Protein AF-A0A453G8H5-F1 (afdb_monomer_lite)

pLDDT: mean 75.38, std 13.62, range [36.44, 90.94]

Sequence (105 aa):
MFSDGLLRKLAKMEQGVYDLLDTVASKCRSMTTPEKIELGRRIRKLPETALDHMVEVVKMRRPEILVSDKVSFSLGRLDDTTLWRLYYYVETALKAKQDRTVTPP

InterPro domains:
  IPR027353 NET domain [PF17035] (31-91)
  IPR027353 NET domain [PS51525] (21-101)
  IPR038336 NET domain superfamily [G3DSA:1.20.1270.220] (25-100)

Secondary structure (DSSP, 8-state):
-HHHHHHHHHHHHHHHHHHHHHHHHTTSPPPPHHHHHHHHHHHTTS-HHHHHHHHHHHHHH-GGGGG-SS----GGGS-HHHHHHHHHHHHHHHHHHHHHT----

Foldseek 3Di:
DVVVVVVVVVVVVVVVVVVVLLVVQVPDDAQDPVRLVVLVVLLVVFDPVLVVVLVVVVCVVCVVQPPDPDSPDDSVPDDRSNVVVSVVSSVVRVVVVVVVVDDDD

Structure (mmCIF, N/CA/C/O backbone):
data_AF-A0A453G8H5-F1
#
_entry.id   AF-A0A453G8H5-F1
#
loop_
_atom_site.group_PDB
_atom_site.id
_atom_site.type_symbol
_atom_site.label_atom_id
_atom_site.label_alt_id
_atom_site.label_comp_id
_atom_site.label_asym_id
_atom_site.label_entity_id
_atom_site.label_seq_id
_atom_site.pdbx_PDB_ins_code
_atom_site.Cartn_x
_atom_site.Cartn_y
_atom_site.Cartn_z
_atom_site.occupancy
_atom_site.B_iso_or_equiv
_atom_site.auth_seq_id
_atom_site.auth_comp_id
_atom_site.auth_asym_id
_atom_site.auth_atom_id
_atom_site.pdbx_PDB_model_num
ATOM 1 N N . MET A 1 1 ? 8.261 -9.167 -33.359 1.00 56.72 1 MET A N 1
ATOM 2 C CA . MET A 1 1 ? 9.451 -8.396 -32.926 1.00 56.72 1 MET A CA 1
ATOM 3 C C . MET A 1 1 ? 9.159 -6.934 -32.559 1.00 56.72 1 MET A C 1
ATOM 5 O O . MET A 1 1 ? 9.773 -6.455 -31.619 1.00 56.72 1 MET A O 1
ATOM 9 N N . PHE A 1 2 ? 8.223 -6.215 -33.205 1.00 57.28 2 PHE A N 1
ATOM 10 C CA . PHE A 1 2 ? 7.814 -4.864 -32.747 1.00 57.28 2 PHE A CA 1
ATOM 11 C C . PHE A 1 2 ? 7.059 -4.869 -31.400 1.00 57.28 2 PHE A C 1
ATOM 13 O O . PHE A 1 2 ? 7.228 -3.963 -30.586 1.00 57.28 2 PHE A O 1
ATOM 20 N N . SER A 1 3 ? 6.272 -5.920 -31.146 1.00 75.56 3 SER A N 1
ATOM 21 C CA . SER A 1 3 ? 5.462 -6.066 -29.928 1.00 75.56 3 SER A CA 1
ATOM 22 C C . SER A 1 3 ? 6.305 -6.159 -28.648 1.00 75.56 3 SER A C 1
ATOM 24 O O . SER A 1 3 ? 5.994 -5.506 -27.657 1.00 75.56 3 SER A O 1
ATOM 26 N N . ASP A 1 4 ? 7.427 -6.884 -28.672 1.00 80.00 4 ASP A N 1
ATOM 27 C CA . ASP A 1 4 ? 8.239 -7.138 -27.468 1.00 80.00 4 ASP A CA 1
ATOM 28 C C . ASP A 1 4 ? 8.946 -5.875 -26.959 1.00 80.00 4 ASP A C 1
ATOM 30 O O . ASP A 1 4 ? 9.155 -5.689 -25.758 1.00 80.00 4 ASP A O 1
ATOM 34 N N . GLY A 1 5 ? 9.300 -4.969 -27.876 1.00 85.50 5 GLY A N 1
ATOM 35 C CA . GLY A 1 5 ? 9.855 -3.662 -27.532 1.00 85.50 5 GLY A CA 1
ATOM 36 C C . GLY A 1 5 ? 8.838 -2.754 -26.842 1.00 85.50 5 GLY A C 1
ATOM 37 O O . GLY A 1 5 ? 9.185 -2.085 -25.866 1.00 85.50 5 GLY A O 1
ATOM 38 N N . LEU A 1 6 ? 7.589 -2.766 -27.316 1.00 87.81 6 LEU A N 1
ATOM 39 C CA . LEU A 1 6 ? 6.486 -1.998 -26.735 1.00 87.81 6 LEU A CA 1
ATOM 40 C C . LEU A 1 6 ? 6.076 -2.549 -25.366 1.00 87.81 6 LEU A C 1
ATOM 42 O O . LEU A 1 6 ? 5.982 -1.773 -24.418 1.00 87.81 6 LEU A O 1
ATOM 46 N N . LEU A 1 7 ? 5.932 -3.871 -25.234 1.00 88.50 7 LEU A N 1
ATOM 47 C CA . LEU A 1 7 ? 5.615 -4.531 -23.961 1.00 88.50 7 LEU A CA 1
ATOM 48 C C . LEU A 1 7 ? 6.656 -4.210 -22.884 1.00 88.50 7 LEU A C 1
ATOM 50 O O . LEU A 1 7 ? 6.309 -3.819 -21.773 1.00 88.50 7 LEU A O 1
ATOM 54 N N . ARG A 1 8 ? 7.947 -4.265 -23.229 1.00 86.81 8 ARG A N 1
ATOM 55 C CA . ARG A 1 8 ? 9.025 -3.883 -22.306 1.00 86.81 8 ARG A CA 1
ATOM 56 C C . ARG A 1 8 ? 8.970 -2.405 -21.914 1.00 86.81 8 ARG A C 1
ATOM 58 O O . ARG A 1 8 ? 9.331 -2.059 -20.792 1.00 86.81 8 ARG A O 1
ATOM 65 N N . LYS A 1 9 ? 8.568 -1.519 -22.829 1.00 90.50 9 LYS A N 1
ATOM 66 C CA . LYS A 1 9 ? 8.433 -0.087 -22.531 1.00 90.50 9 LYS A CA 1
ATOM 67 C C . LYS A 1 9 ? 7.261 0.167 -21.581 1.00 90.50 9 LYS A C 1
ATOM 69 O O . LYS A 1 9 ? 7.435 0.925 -20.634 1.00 90.50 9 LYS A O 1
ATOM 74 N N . LEU A 1 10 ? 6.133 -0.512 -21.788 1.00 89.38 10 LEU A N 1
ATOM 75 C CA . LEU A 1 10 ? 4.979 -0.466 -20.887 1.00 89.38 10 LEU A CA 1
ATOM 76 C C . LEU A 1 10 ? 5.337 -0.981 -19.491 1.00 89.38 10 LEU A C 1
ATOM 78 O O . LEU A 1 10 ? 5.116 -0.262 -18.524 1.00 89.38 10 LEU A O 1
ATOM 82 N N . ALA A 1 11 ? 6.003 -2.134 -19.390 1.00 83.19 11 ALA A N 1
ATOM 83 C CA . ALA A 1 11 ? 6.452 -2.674 -18.105 1.00 83.19 11 ALA A CA 1
ATOM 84 C C . ALA A 1 11 ? 7.394 -1.711 -17.355 1.00 83.19 11 ALA A C 1
ATOM 86 O O . ALA A 1 11 ? 7.291 -1.539 -16.145 1.00 83.19 11 ALA A O 1
ATOM 87 N N . LYS A 1 12 ? 8.295 -1.018 -18.070 1.00 88.56 12 LYS A N 1
ATOM 88 C CA . LYS A 1 12 ? 9.149 0.022 -17.466 1.00 88.56 12 LYS A CA 1
ATOM 89 C C . LYS A 1 12 ? 8.353 1.231 -16.973 1.00 88.56 12 LYS A C 1
ATOM 91 O O . LYS A 1 12 ? 8.691 1.789 -15.935 1.00 88.56 12 LYS A O 1
ATOM 96 N N . MET A 1 13 ? 7.336 1.660 -17.722 1.00 90.88 13 MET A N 1
ATOM 97 C CA . MET A 1 13 ? 6.466 2.765 -17.307 1.00 90.88 13 MET A CA 1
ATOM 98 C C . MET A 1 13 ? 5.654 2.388 -16.067 1.00 90.88 13 MET A C 1
ATOM 100 O O . MET A 1 13 ? 5.579 3.177 -15.131 1.00 90.88 13 MET A O 1
ATOM 104 N N . GLU A 1 14 ? 5.106 1.176 -16.043 1.00 84.94 14 GLU A N 1
ATOM 105 C CA . GLU A 1 14 ? 4.391 0.615 -14.898 1.00 84.94 14 GLU A CA 1
ATOM 106 C C . GLU A 1 14 ? 5.287 0.563 -13.653 1.00 84.94 14 GLU A C 1
ATOM 108 O O . GLU A 1 14 ? 4.914 1.088 -12.602 1.00 84.94 14 GLU A O 1
ATOM 113 N N . GLN A 1 15 ? 6.516 0.051 -13.789 1.00 83.25 15 GLN A N 1
ATOM 114 C CA . GLN A 1 15 ? 7.497 0.063 -12.703 1.00 83.25 15 GLN A CA 1
ATOM 115 C C . GLN A 1 15 ? 7.784 1.486 -12.205 1.00 83.25 15 GLN A C 1
ATOM 117 O O . GLN A 1 15 ? 7.783 1.716 -11.002 1.00 83.25 15 GLN A O 1
ATOM 122 N N . GLY A 1 16 ? 7.952 2.462 -13.103 1.00 88.31 16 GLY A N 1
ATOM 123 C CA . GLY A 1 16 ? 8.194 3.855 -12.714 1.00 88.31 16 GLY A CA 1
ATOM 124 C C . GLY A 1 16 ? 7.043 4.480 -11.915 1.00 88.31 16 GLY A C 1
ATOM 125 O O . GLY A 1 16 ? 7.285 5.241 -10.977 1.00 88.31 16 GLY A O 1
ATOM 126 N N . VAL A 1 17 ? 5.790 4.132 -12.231 1.00 87.88 17 VAL A N 1
ATOM 127 C CA . VAL A 1 17 ? 4.624 4.546 -11.430 1.00 87.88 17 VAL A CA 1
ATOM 128 C C . VAL A 1 17 ? 4.686 3.918 -10.040 1.00 87.88 17 VAL A C 1
ATOM 130 O O . VAL A 1 17 ? 4.447 4.602 -9.041 1.00 87.88 17 VAL A O 1
ATOM 133 N N . TYR A 1 18 ? 5.048 2.637 -9.954 1.00 81.88 18 TYR A N 1
ATOM 134 C CA . TYR A 1 18 ? 5.246 1.984 -8.669 1.00 81.88 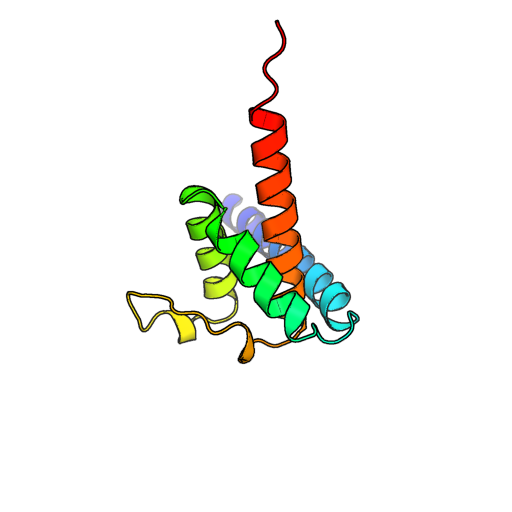18 TYR A CA 1
ATOM 135 C C . TYR A 1 18 ? 6.397 2.618 -7.873 1.00 81.88 18 TYR A C 1
ATOM 137 O O . TYR A 1 18 ? 6.214 2.917 -6.698 1.00 81.88 18 TYR A O 1
ATOM 145 N N . ASP A 1 19 ? 7.537 2.923 -8.471 1.00 85.50 19 ASP A N 1
ATOM 146 C CA . ASP A 1 19 ? 8.655 3.533 -7.743 1.00 85.50 19 ASP A CA 1
ATOM 147 C C . ASP A 1 19 ? 8.303 4.943 -7.228 1.00 85.50 19 ASP A C 1
ATOM 149 O O . ASP A 1 19 ? 8.658 5.323 -6.107 1.00 85.50 19 ASP A O 1
ATOM 153 N N . LEU A 1 20 ? 7.536 5.719 -8.005 1.00 88.56 20 LEU A N 1
ATOM 154 C CA . LEU A 1 20 ? 7.052 7.036 -7.585 1.00 88.56 20 LEU A CA 1
ATOM 155 C C . LEU A 1 20 ? 6.099 6.931 -6.391 1.00 88.56 20 LEU A C 1
ATOM 157 O O . LEU A 1 20 ? 6.256 7.647 -5.401 1.00 88.56 20 LEU A O 1
ATOM 161 N N . LEU A 1 21 ? 5.124 6.027 -6.472 1.00 84.25 21 LEU A N 1
ATOM 162 C CA . LEU A 1 21 ? 4.184 5.778 -5.383 1.00 84.25 21 LEU A CA 1
ATOM 163 C C . LEU A 1 21 ? 4.912 5.297 -4.115 1.00 84.25 21 LEU A C 1
ATOM 165 O O . LEU A 1 21 ? 4.521 5.681 -3.015 1.00 84.25 21 LEU A O 1
ATOM 169 N N . ASP A 1 22 ? 5.991 4.518 -4.251 1.00 83.19 22 ASP A N 1
ATOM 170 C CA . ASP A 1 22 ? 6.854 4.148 -3.118 1.00 83.19 22 ASP A CA 1
ATOM 171 C C . ASP A 1 22 ? 7.585 5.328 -2.522 1.00 83.19 22 ASP A C 1
ATOM 173 O O . ASP A 1 22 ? 7.569 5.507 -1.310 1.00 83.19 22 ASP A O 1
ATOM 177 N N . THR A 1 23 ? 8.170 6.161 -3.371 1.00 87.19 23 THR A N 1
ATOM 178 C CA . THR A 1 23 ? 8.897 7.357 -2.945 1.00 87.19 23 THR A CA 1
ATOM 179 C C . THR A 1 23 ? 7.993 8.336 -2.196 1.00 87.19 23 THR A C 1
ATOM 181 O O . THR A 1 23 ? 8.436 9.027 -1.278 1.00 87.19 23 THR A O 1
ATOM 184 N N . VAL A 1 24 ? 6.720 8.436 -2.584 1.00 87.62 24 VAL A N 1
ATOM 185 C CA . VAL A 1 24 ? 5.738 9.258 -1.867 1.00 87.62 24 VAL A CA 1
ATOM 186 C C . VAL A 1 24 ? 5.364 8.602 -0.539 1.00 87.62 24 VAL A C 1
ATOM 188 O O . VAL A 1 24 ? 5.411 9.262 0.498 1.00 87.62 24 VAL A O 1
ATOM 191 N N . ALA A 1 25 ? 5.045 7.308 -0.548 1.00 83.12 25 ALA A N 1
ATOM 192 C CA . ALA A 1 25 ? 4.632 6.579 0.648 1.00 83.12 25 ALA A CA 1
ATOM 193 C C . ALA A 1 25 ? 5.754 6.444 1.695 1.00 83.12 25 ALA A C 1
ATOM 195 O O . ALA A 1 25 ? 5.473 6.479 2.891 1.00 83.12 25 ALA A O 1
ATOM 196 N N . SER A 1 26 ? 7.022 6.382 1.281 1.00 83.81 26 SER A N 1
ATOM 197 C CA . SER A 1 26 ? 8.177 6.341 2.188 1.00 83.81 26 SER A CA 1
ATOM 198 C C . SER A 1 26 ? 8.397 7.651 2.944 1.00 83.81 26 SER A C 1
ATOM 200 O O . SER A 1 26 ? 9.119 7.677 3.938 1.00 83.81 26 SER A O 1
ATOM 202 N N . LYS A 1 27 ? 7.804 8.754 2.470 1.00 87.75 27 LYS A N 1
ATOM 203 C CA . LYS A 1 27 ? 7.812 10.055 3.154 1.00 87.75 27 LYS A CA 1
ATOM 204 C C . LYS A 1 27 ? 6.639 10.211 4.120 1.00 87.75 27 LYS A C 1
ATOM 206 O O . LYS A 1 27 ? 6.605 11.180 4.877 1.00 87.75 27 LYS A O 1
ATOM 211 N N . CYS A 1 28 ? 5.665 9.302 4.095 1.00 86.06 28 CYS A N 1
ATOM 212 C CA . CYS A 1 28 ? 4.561 9.321 5.042 1.00 86.06 28 CYS A CA 1
ATOM 213 C C . CYS A 1 28 ? 5.042 8.875 6.429 1.00 86.06 28 CYS A C 1
ATOM 215 O O . CYS A 1 28 ? 5.898 8.002 6.561 1.00 86.06 28 CYS A O 1
ATOM 217 N N . ARG A 1 29 ? 4.466 9.465 7.484 1.00 90.94 29 ARG A N 1
ATOM 218 C CA . ARG A 1 29 ? 4.749 9.054 8.867 1.00 90.94 29 ARG A CA 1
ATOM 219 C C . ARG A 1 29 ? 4.347 7.603 9.108 1.00 90.94 29 ARG A C 1
ATOM 221 O O . ARG A 1 29 ? 3.441 7.109 8.446 1.00 90.94 29 ARG A O 1
ATOM 228 N N . SER A 1 30 ? 4.890 6.964 10.134 1.00 87.50 30 SER A N 1
ATOM 229 C CA . SER A 1 30 ? 4.420 5.636 10.524 1.00 87.50 30 SER A CA 1
ATOM 230 C C . SER A 1 30 ? 2.927 5.616 10.850 1.00 87.50 30 SER A C 1
ATOM 232 O O . SER A 1 30 ? 2.374 6.551 11.449 1.00 87.50 30 SER A O 1
ATOM 234 N N . MET A 1 31 ? 2.265 4.538 10.433 1.00 86.25 31 MET A N 1
ATOM 235 C CA . MET A 1 31 ? 0.839 4.355 10.683 1.00 86.25 31 MET A CA 1
ATOM 236 C C . MET A 1 31 ? 0.641 3.920 12.142 1.00 86.25 31 MET A C 1
ATOM 238 O O . MET A 1 31 ? 1.283 2.980 12.616 1.00 86.25 31 MET A O 1
ATOM 242 N N . THR A 1 32 ? -0.236 4.598 12.876 1.00 88.56 32 THR A N 1
ATOM 243 C CA . THR A 1 32 ? -0.500 4.301 14.291 1.00 88.56 32 THR A CA 1
ATOM 244 C C . THR A 1 32 ? -1.317 3.018 14.446 1.00 88.56 32 THR A C 1
ATOM 246 O O . THR A 1 32 ? -2.009 2.580 13.525 1.00 88.56 32 THR A O 1
ATOM 249 N N . THR A 1 33 ? -1.286 2.401 15.629 1.00 86.56 33 THR A N 1
ATOM 250 C CA . THR A 1 33 ? -2.070 1.185 15.908 1.00 86.56 33 THR A CA 1
ATOM 251 C C . THR A 1 33 ? -3.573 1.352 15.623 1.00 86.56 33 THR A C 1
ATOM 253 O O . THR A 1 33 ? -4.129 0.479 14.951 1.00 86.56 33 THR A O 1
ATOM 256 N N . PRO A 1 34 ? -4.245 2.450 16.033 1.00 87.19 34 PRO A N 1
ATOM 257 C CA . PRO A 1 34 ? -5.650 2.678 15.686 1.00 87.19 34 PRO A CA 1
ATOM 258 C C . PRO A 1 34 ? -5.895 2.752 14.174 1.00 87.19 34 PRO A C 1
ATOM 260 O O . PRO A 1 34 ? -6.870 2.188 13.681 1.00 87.19 34 PRO A O 1
ATOM 263 N N . GLU A 1 35 ? -4.993 3.384 13.421 1.00 86.81 35 GLU A N 1
ATOM 264 C CA . GLU A 1 35 ? -5.098 3.481 11.960 1.00 86.81 35 GLU A CA 1
ATOM 265 C C . GLU A 1 35 ? -4.943 2.119 11.283 1.00 86.81 35 GLU A C 1
ATOM 267 O O . GLU A 1 35 ? -5.712 1.799 10.378 1.00 86.81 35 GLU A O 1
ATOM 272 N N . LYS A 1 36 ? -4.020 1.276 11.765 1.00 84.12 36 LYS A N 1
ATOM 273 C CA . LYS A 1 36 ? -3.878 -0.110 11.288 1.00 84.12 36 LYS A CA 1
ATOM 274 C C . LYS A 1 36 ? -5.148 -0.925 11.558 1.00 84.12 36 LYS A C 1
ATOM 276 O O . LYS A 1 36 ? -5.594 -1.677 10.693 1.00 84.12 36 LYS A O 1
ATOM 281 N N . ILE A 1 37 ? -5.760 -0.770 12.735 1.00 84.06 37 ILE A N 1
ATOM 282 C CA . ILE A 1 37 ? -7.019 -1.451 13.083 1.00 84.06 37 ILE A CA 1
ATOM 283 C C . ILE A 1 37 ? -8.151 -1.008 12.150 1.00 84.06 37 ILE A C 1
ATOM 285 O O . ILE A 1 37 ? -8.888 -1.849 11.624 1.00 84.06 37 ILE A O 1
ATOM 289 N N . GLU A 1 38 ? -8.283 0.297 11.919 1.00 87.62 38 GLU A N 1
ATOM 290 C CA . GLU A 1 38 ? -9.307 0.838 11.029 1.00 87.62 38 GLU A CA 1
ATOM 291 C C . GLU A 1 38 ? -9.076 0.408 9.573 1.00 87.62 38 GLU A C 1
ATOM 293 O O . GLU A 1 38 ? -10.024 0.006 8.898 1.00 87.62 38 GLU A O 1
ATOM 298 N N . LEU A 1 39 ? -7.826 0.384 9.102 1.00 86.12 39 LEU A N 1
ATOM 299 C CA . LEU A 1 39 ? -7.475 -0.163 7.792 1.00 86.12 39 LEU A CA 1
ATOM 300 C C . LEU A 1 39 ? -7.945 -1.619 7.658 1.00 86.12 39 LEU A C 1
ATOM 302 O O . LEU A 1 39 ? -8.636 -1.957 6.699 1.00 86.12 39 LEU A O 1
ATOM 306 N N . GLY A 1 40 ? -7.680 -2.464 8.658 1.00 84.25 40 GLY A N 1
ATOM 307 C CA . GLY A 1 40 ? -8.167 -3.847 8.677 1.00 84.25 40 GLY A CA 1
ATOM 308 C C . GLY A 1 40 ? -9.698 -3.965 8.701 1.00 84.25 40 GLY A C 1
ATOM 309 O O . GLY A 1 40 ? -10.271 -4.917 8.166 1.00 84.25 40 GLY A O 1
ATOM 310 N N . ARG A 1 41 ? -10.407 -3.002 9.300 1.00 85.06 41 ARG A N 1
ATOM 311 C CA . ARG A 1 41 ? -11.877 -2.932 9.238 1.00 85.06 41 ARG A CA 1
ATOM 312 C C . ARG A 1 41 ? -12.363 -2.547 7.838 1.00 85.06 41 ARG A C 1
ATOM 314 O O . ARG A 1 41 ? -13.331 -3.138 7.369 1.00 85.06 41 ARG A O 1
ATOM 321 N N . ARG A 1 42 ? -11.704 -1.596 7.173 1.00 84.81 42 ARG A N 1
ATOM 322 C CA . ARG A 1 42 ? -12.044 -1.163 5.807 1.00 84.81 42 ARG A CA 1
ATOM 323 C C . ARG A 1 42 ? -11.775 -2.246 4.771 1.00 84.81 42 ARG A C 1
ATOM 325 O O . ARG A 1 42 ? -12.636 -2.477 3.931 1.00 84.81 42 ARG A O 1
ATOM 332 N N . ILE A 1 43 ? -10.656 -2.961 4.890 1.00 83.25 43 ILE A N 1
ATOM 333 C CA . ILE A 1 43 ? -10.325 -4.109 4.032 1.00 83.25 43 ILE A CA 1
ATOM 334 C C . ILE A 1 43 ? -11.457 -5.143 4.062 1.00 83.25 43 ILE A C 1
ATOM 336 O O . ILE A 1 43 ? -11.931 -5.560 3.016 1.00 83.25 43 ILE A O 1
ATOM 340 N N . ARG A 1 44 ? -11.986 -5.481 5.244 1.00 81.31 44 ARG A N 1
ATOM 341 C CA . ARG A 1 44 ? -13.117 -6.422 5.384 1.00 81.31 44 ARG A CA 1
ATOM 342 C C . ARG A 1 44 ? -14.433 -5.952 4.748 1.00 81.31 44 ARG A C 1
ATOM 344 O O . ARG A 1 44 ? -15.346 -6.754 4.608 1.00 81.31 44 ARG A O 1
ATOM 351 N N . LYS A 1 45 ? -14.5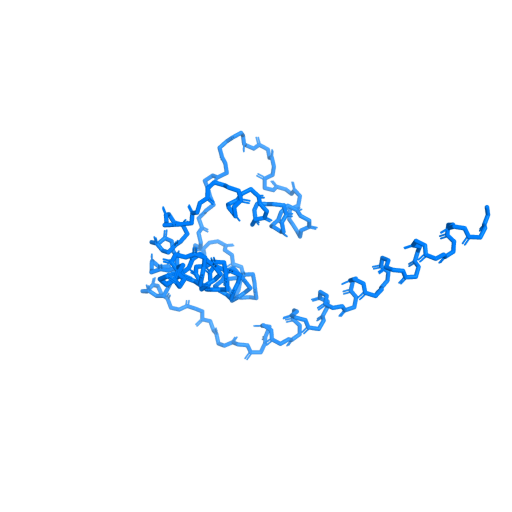59 -4.667 4.399 1.00 82.50 45 LYS A N 1
ATOM 352 C CA . LYS A 1 45 ? -15.731 -4.105 3.703 1.00 82.50 45 LYS A CA 1
ATOM 353 C C . LYS A 1 45 ? -15.563 -4.083 2.179 1.00 82.50 45 LYS A C 1
ATOM 355 O O . LYS A 1 45 ? -16.519 -3.724 1.479 1.00 82.50 45 LYS A O 1
ATOM 360 N N . LEU A 1 46 ? -14.369 -4.403 1.674 1.00 79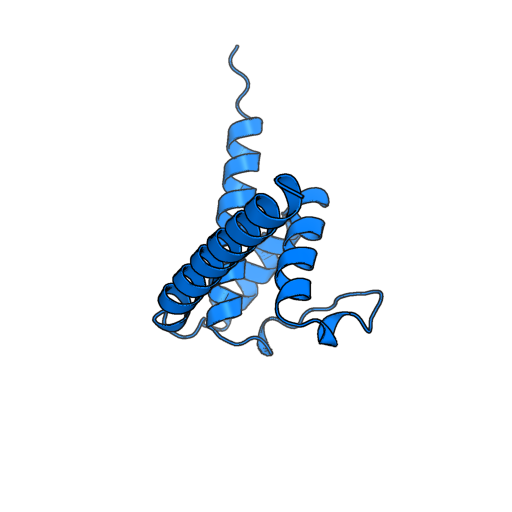.31 46 LEU A N 1
ATOM 361 C CA . LEU A 1 46 ? -14.116 -4.484 0.242 1.00 79.31 46 LEU A CA 1
ATOM 362 C C . LEU A 1 46 ? -14.848 -5.687 -0.371 1.00 79.31 46 LEU A C 1
ATOM 364 O O . LEU A 1 46 ? -14.966 -6.724 0.279 1.00 79.31 46 LEU A O 1
ATOM 368 N N . PRO A 1 47 ? -15.342 -5.559 -1.615 1.00 78.31 47 PRO A N 1
ATOM 369 C CA . PRO A 1 47 ? -15.826 -6.706 -2.376 1.00 78.31 47 PRO A CA 1
ATOM 370 C C . PRO A 1 47 ? -14.672 -7.671 -2.689 1.00 78.31 47 PRO A C 1
ATOM 372 O O . PRO A 1 47 ? -13.531 -7.229 -2.844 1.00 78.31 47 PRO A O 1
ATOM 375 N N . GLU A 1 48 ? -14.974 -8.965 -2.828 1.00 75.62 48 GLU A N 1
ATOM 376 C CA . GLU A 1 48 ? -13.981 -10.025 -3.089 1.00 75.62 48 GLU A CA 1
ATOM 377 C C . GLU A 1 48 ? -13.069 -9.697 -4.279 1.00 75.62 48 GLU A C 1
ATOM 379 O O . GLU A 1 48 ? -11.853 -9.750 -4.152 1.00 75.62 48 GLU A O 1
ATOM 384 N N . THR A 1 49 ? -13.623 -9.172 -5.374 1.00 73.56 49 THR A N 1
ATOM 385 C CA . THR A 1 49 ? -12.842 -8.778 -6.559 1.00 73.56 49 THR A CA 1
ATOM 386 C C . THR A 1 49 ? -11.775 -7.712 -6.274 1.00 73.56 49 THR A C 1
ATOM 388 O O . THR A 1 49 ? -10.724 -7.688 -6.907 1.00 73.56 49 THR A O 1
ATOM 391 N N . ALA A 1 50 ? -12.037 -6.791 -5.340 1.00 73.56 50 ALA A N 1
ATOM 392 C CA . ALA A 1 50 ? -11.070 -5.760 -4.958 1.00 73.56 50 ALA A CA 1
ATOM 393 C C . ALA A 1 50 ? -10.035 -6.295 -3.960 1.00 73.56 50 ALA A C 1
ATOM 395 O O . ALA A 1 50 ? -8.905 -5.800 -3.945 1.00 73.56 50 ALA A O 1
ATOM 396 N N . LEU A 1 51 ? -10.417 -7.287 -3.148 1.00 72.38 51 LEU A N 1
ATOM 397 C CA . LEU A 1 51 ? -9.512 -8.019 -2.265 1.00 72.38 51 LEU A CA 1
ATOM 398 C C . LEU A 1 51 ? -8.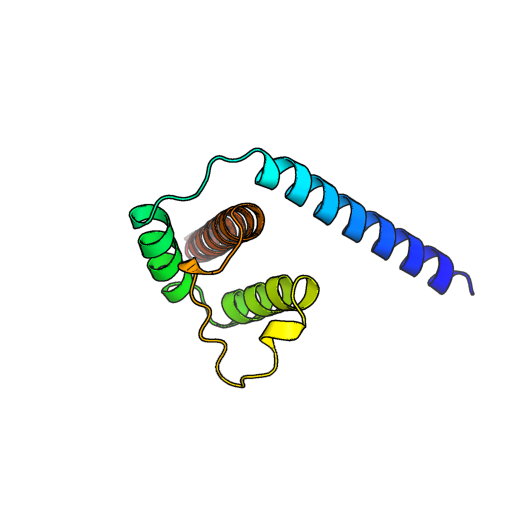515 -8.853 -3.071 1.00 72.38 51 LEU A C 1
ATOM 400 O O . LEU A 1 51 ? -7.326 -8.795 -2.768 1.00 72.38 51 LEU A O 1
ATOM 404 N N . ASP A 1 52 ? -8.961 -9.539 -4.122 1.00 71.00 52 ASP A N 1
ATOM 405 C CA . ASP A 1 52 ? -8.087 -10.338 -4.989 1.00 71.00 52 ASP A CA 1
ATOM 406 C C . ASP A 1 52 ? -7.002 -9.476 -5.640 1.00 71.00 52 ASP A C 1
ATOM 408 O O . ASP A 1 52 ? -5.811 -9.773 -5.536 1.00 71.00 52 ASP A O 1
ATOM 412 N N . HIS A 1 53 ? -7.388 -8.331 -6.204 1.00 70.19 53 HIS A N 1
ATOM 413 C CA . HIS A 1 53 ? -6.434 -7.400 -6.805 1.00 70.19 53 HIS A CA 1
ATOM 414 C C . HIS A 1 53 ? -5.500 -6.754 -5.758 1.00 70.19 53 HIS A C 1
ATOM 416 O O . HIS A 1 53 ? -4.313 -6.553 -6.006 1.00 70.19 53 HIS A O 1
ATOM 422 N N . MET A 1 54 ? -5.982 -6.492 -4.535 1.00 73.38 54 MET A N 1
ATOM 423 C CA . MET A 1 54 ? -5.118 -6.052 -3.428 1.00 73.38 54 MET A CA 1
ATOM 424 C C . MET A 1 54 ? -4.054 -7.104 -3.095 1.00 73.38 54 MET A C 1
ATOM 426 O O . MET A 1 54 ? -2.893 -6.774 -2.846 1.00 73.38 54 MET A O 1
ATOM 430 N N . VAL A 1 55 ? -4.456 -8.374 -3.084 1.00 69.94 55 VAL A N 1
ATOM 431 C CA . VAL A 1 55 ? -3.573 -9.509 -2.833 1.00 69.94 55 VAL A CA 1
ATOM 432 C C . VAL A 1 55 ? -2.526 -9.623 -3.944 1.00 69.94 55 VAL A C 1
ATOM 434 O O . VAL A 1 55 ? -1.359 -9.828 -3.626 1.00 69.94 55 VAL A O 1
ATOM 437 N N . GLU A 1 56 ? -2.877 -9.415 -5.213 1.00 69.50 56 GLU A N 1
ATOM 438 C CA . GLU A 1 56 ? -1.908 -9.364 -6.323 1.00 69.50 56 GLU A CA 1
ATOM 439 C C . GLU A 1 56 ? -0.878 -8.237 -6.169 1.00 69.50 56 GLU A C 1
ATOM 441 O O . GLU A 1 56 ? 0.324 -8.474 -6.316 1.00 69.50 56 GLU A O 1
ATOM 446 N N . VAL A 1 57 ? -1.314 -7.038 -5.772 1.00 67.62 57 VAL A N 1
ATOM 447 C CA . VAL A 1 57 ? -0.412 -5.898 -5.524 1.00 67.62 57 VAL A CA 1
ATOM 448 C C . VAL A 1 57 ? 0.580 -6.197 -4.395 1.00 67.62 57 VAL A C 1
ATOM 450 O O . VAL A 1 57 ? 1.756 -5.832 -4.479 1.00 67.62 57 VAL A O 1
ATOM 453 N N . VAL A 1 58 ? 0.134 -6.878 -3.336 1.00 68.56 58 VAL A N 1
ATOM 454 C CA . VAL A 1 58 ? 1.014 -7.309 -2.239 1.00 68.56 58 VAL A CA 1
ATOM 455 C C . VAL A 1 58 ? 1.949 -8.434 -2.697 1.00 68.56 58 VAL A C 1
ATOM 457 O O . VAL A 1 58 ? 3.141 -8.386 -2.390 1.00 68.56 58 VAL A O 1
ATOM 460 N N . LYS A 1 59 ? 1.450 -9.402 -3.477 1.00 68.62 59 LYS A N 1
ATOM 461 C CA . LYS A 1 59 ? 2.235 -10.521 -4.034 1.00 68.62 59 LYS A CA 1
ATOM 462 C C . LYS A 1 59 ? 3.391 -10.043 -4.906 1.00 68.62 59 LYS A C 1
ATOM 464 O O . LYS A 1 59 ? 4.498 -10.546 -4.752 1.00 68.62 59 LYS A O 1
ATOM 469 N N . MET A 1 60 ? 3.158 -9.061 -5.778 1.00 65.50 60 MET A N 1
ATOM 470 C CA . MET A 1 60 ? 4.194 -8.513 -6.664 1.00 65.50 60 MET A CA 1
ATOM 471 C C . MET A 1 60 ? 5.373 -7.914 -5.882 1.00 65.50 60 MET A C 1
ATOM 473 O O . MET A 1 60 ? 6.504 -7.914 -6.357 1.00 65.50 60 MET A O 1
ATOM 477 N N . ARG A 1 61 ? 5.117 -7.416 -4.669 1.00 64.56 61 ARG A N 1
ATOM 478 C CA . ARG A 1 61 ? 6.124 -6.767 -3.818 1.00 64.56 61 ARG A CA 1
ATOM 479 C C . ARG A 1 61 ? 6.788 -7.703 -2.828 1.00 64.56 61 ARG A C 1
ATOM 481 O O . ARG A 1 61 ? 7.921 -7.450 -2.435 1.00 64.56 61 ARG A O 1
ATOM 488 N N . ARG A 1 62 ? 6.062 -8.726 -2.387 1.00 64.69 62 ARG A N 1
ATOM 489 C CA . ARG A 1 62 ? 6.489 -9.674 -1.359 1.00 64.69 62 ARG A CA 1
ATOM 490 C C . ARG A 1 62 ? 6.033 -11.087 -1.724 1.00 64.69 62 ARG A C 1
ATOM 492 O O . ARG A 1 62 ? 5.065 -11.595 -1.143 1.00 64.69 62 ARG A O 1
ATOM 499 N N . PRO A 1 63 ? 6.698 -11.725 -2.702 1.00 59.53 63 PRO A N 1
ATOM 500 C CA . PRO A 1 63 ? 6.365 -13.079 -3.136 1.00 59.53 63 PRO A CA 1
ATOM 501 C C . PRO A 1 63 ? 6.467 -14.108 -1.998 1.00 59.53 63 PRO A C 1
ATOM 503 O O . PRO A 1 63 ? 5.799 -15.135 -2.040 1.00 59.53 63 PRO A O 1
ATOM 506 N N . GLU A 1 64 ? 7.218 -13.823 -0.933 1.00 57.97 64 GLU A N 1
ATOM 507 C CA . GLU A 1 64 ? 7.341 -14.658 0.266 1.00 57.97 64 GLU A CA 1
ATOM 508 C C . GLU A 1 64 ? 6.036 -14.838 1.070 1.00 57.97 64 GLU A C 1
ATOM 510 O O . GLU A 1 64 ? 5.942 -15.740 1.902 1.00 57.97 64 GLU A O 1
ATOM 515 N N . ILE A 1 65 ? 5.008 -14.017 0.830 1.00 55.00 65 ILE A N 1
ATOM 516 C CA . ILE A 1 65 ? 3.710 -14.097 1.529 1.00 55.00 65 ILE A CA 1
ATOM 517 C C . ILE A 1 65 ? 2.841 -15.261 0.999 1.00 55.00 65 ILE A C 1
ATOM 519 O O . ILE A 1 65 ? 1.900 -15.685 1.668 1.00 55.00 65 ILE A O 1
ATOM 523 N N . LEU A 1 66 ? 3.168 -15.819 -0.173 1.00 48.69 66 LEU A N 1
ATOM 524 C CA . LEU A 1 66 ? 2.372 -16.821 -0.901 1.00 48.69 66 LEU A CA 1
ATOM 525 C C . LEU A 1 66 ? 2.428 -18.258 -0.366 1.00 48.69 66 LEU A C 1
ATOM 527 O O . LEU A 1 66 ? 1.730 -19.112 -0.899 1.00 48.69 66 LEU A O 1
ATOM 531 N N . VAL A 1 67 ? 3.211 -18.557 0.671 1.00 49.12 67 VAL A N 1
ATOM 532 C CA . VAL A 1 67 ? 3.341 -19.945 1.164 1.00 49.12 67 VAL A CA 1
ATOM 533 C C . VAL A 1 67 ? 2.083 -20.426 1.919 1.00 49.12 67 VAL A C 1
ATOM 535 O O . VAL A 1 67 ? 2.002 -21.580 2.319 1.00 49.12 67 VAL A O 1
ATOM 538 N N . SER A 1 68 ? 1.075 -19.569 2.117 1.00 44.56 68 SER A N 1
ATOM 539 C CA . SER A 1 68 ? -0.141 -19.907 2.864 1.00 44.56 68 SER A CA 1
ATOM 540 C C . SER A 1 68 ? -1.407 -19.603 2.062 1.00 44.56 68 SER A C 1
ATOM 542 O O . SER A 1 68 ? -1.709 -18.439 1.798 1.00 44.56 68 SER A O 1
ATOM 544 N N . ASP A 1 69 ? -2.197 -20.646 1.775 1.00 42.53 69 ASP A N 1
ATOM 545 C CA . ASP A 1 69 ? -3.524 -20.593 1.123 1.00 42.53 69 ASP A CA 1
ATOM 546 C C . ASP A 1 69 ? -4.530 -19.680 1.845 1.00 42.53 69 ASP A C 1
ATOM 548 O O . ASP A 1 69 ? -5.545 -19.262 1.290 1.00 42.53 69 ASP A O 1
ATOM 552 N N . LYS A 1 70 ? -4.238 -19.329 3.099 1.00 46.28 70 LYS A N 1
ATOM 553 C CA . LYS A 1 70 ? -4.894 -18.249 3.830 1.00 46.28 70 LYS A CA 1
ATOM 554 C C . LYS A 1 70 ? -3.869 -17.149 4.053 1.00 46.28 70 LYS A C 1
ATOM 556 O O . LYS A 1 70 ? -3.020 -17.263 4.939 1.00 46.28 70 LYS A O 1
ATOM 561 N N . VAL A 1 71 ? -3.952 -16.073 3.275 1.00 51.50 71 VAL A N 1
ATOM 562 C CA . VAL A 1 71 ? -3.153 -14.861 3.498 1.00 51.50 71 VAL A CA 1
ATOM 563 C C . VAL A 1 71 ? -3.708 -14.147 4.737 1.00 51.50 71 VAL A C 1
ATOM 565 O O . VAL A 1 71 ? -4.460 -13.178 4.651 1.00 51.50 71 VAL A O 1
ATOM 568 N N . SER A 1 72 ? -3.376 -14.646 5.931 1.00 52.97 72 SER A N 1
ATOM 569 C CA . SER A 1 72 ? -3.592 -13.915 7.180 1.00 52.97 72 SER A CA 1
ATOM 570 C C . SER A 1 72 ? -2.486 -12.873 7.305 1.00 52.97 72 SER A C 1
ATOM 572 O O . SER A 1 72 ? -1.426 -13.116 7.887 1.00 52.97 72 SER A O 1
ATOM 574 N N . PHE A 1 73 ? -2.694 -11.718 6.685 1.00 60.25 73 PHE A N 1
ATOM 575 C CA . PHE A 1 73 ? -1.698 -10.665 6.700 1.00 60.25 73 PHE A CA 1
ATOM 576 C C . PHE A 1 73 ? -1.819 -9.828 7.990 1.00 60.25 73 PHE A C 1
ATOM 578 O O . PHE A 1 73 ? -2.759 -9.051 8.165 1.00 60.25 73 PHE A O 1
ATOM 585 N N . SER A 1 74 ? -0.859 -9.960 8.911 1.00 65.31 74 SER A N 1
ATOM 586 C CA . SER A 1 74 ? -0.787 -9.098 10.099 1.00 65.31 74 SER A CA 1
ATOM 587 C C . SER A 1 74 ? -0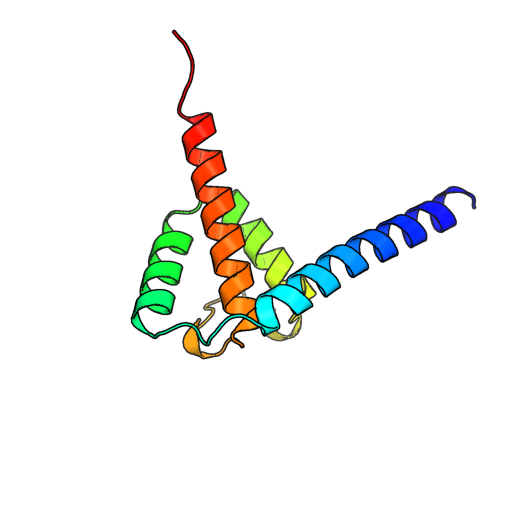.268 -7.716 9.711 1.00 65.31 74 SER A C 1
ATOM 589 O O . SER A 1 74 ? 0.942 -7.539 9.586 1.00 65.31 74 SER A O 1
ATOM 591 N N . LEU A 1 75 ? -1.154 -6.717 9.595 1.00 69.69 75 LEU A N 1
ATOM 592 C CA . LEU A 1 75 ? -0.799 -5.311 9.302 1.00 69.69 75 LEU A CA 1
ATOM 593 C C . LEU A 1 75 ? 0.326 -4.760 10.205 1.00 69.69 75 LEU A C 1
ATOM 595 O O . LEU A 1 75 ? 1.069 -3.869 9.810 1.00 69.69 75 LEU A O 1
ATOM 599 N N . GLY A 1 76 ? 0.497 -5.312 11.410 1.00 67.81 76 GLY A N 1
ATOM 600 C CA . GLY A 1 76 ? 1.599 -4.971 12.314 1.00 67.81 76 GLY A CA 1
ATOM 601 C C . GLY A 1 76 ? 3.005 -5.341 11.815 1.00 67.81 76 GLY A C 1
ATOM 602 O O . GLY A 1 76 ? 3.965 -4.774 12.319 1.00 67.81 76 GLY A O 1
ATOM 603 N N . ARG A 1 77 ? 3.141 -6.252 10.839 1.00 72.69 77 ARG A N 1
ATOM 604 C CA . ARG A 1 77 ? 4.430 -6.710 10.279 1.00 72.69 77 ARG A CA 1
ATOM 605 C C . ARG A 1 77 ? 4.821 -6.013 8.968 1.00 72.69 77 ARG A C 1
ATOM 607 O O . ARG A 1 77 ? 5.879 -6.323 8.426 1.00 72.69 77 ARG A O 1
ATOM 614 N N . LEU A 1 78 ? 3.980 -5.119 8.442 1.00 75.12 78 LEU A N 1
ATOM 615 C CA . LEU A 1 78 ? 4.306 -4.340 7.242 1.00 75.12 78 LEU A CA 1
ATOM 616 C C . LEU A 1 78 ? 5.162 -3.140 7.574 1.00 75.12 78 LEU A C 1
ATOM 618 O O . LEU A 1 78 ? 4.997 -2.515 8.622 1.00 75.12 78 LEU A O 1
ATOM 622 N N . ASP A 1 79 ? 6.008 -2.798 6.611 1.00 82.12 79 ASP A N 1
ATOM 623 C CA . ASP A 1 79 ? 6.617 -1.484 6.535 1.00 82.12 79 ASP A CA 1
ATOM 624 C C . ASP A 1 79 ? 5.553 -0.408 6.269 1.00 82.12 79 ASP A C 1
ATOM 626 O O . ASP A 1 79 ? 4.489 -0.659 5.690 1.00 82.12 79 ASP A O 1
ATOM 630 N N . ASP A 1 80 ? 5.861 0.814 6.693 1.00 82.88 80 ASP A N 1
ATOM 631 C CA . ASP A 1 80 ? 4.937 1.941 6.593 1.00 82.88 80 ASP A CA 1
ATOM 632 C C . ASP A 1 80 ? 4.570 2.270 5.139 1.00 82.88 80 ASP A C 1
ATOM 634 O O . ASP A 1 80 ? 3.423 2.619 4.860 1.00 82.88 80 ASP A O 1
ATOM 638 N N . THR A 1 81 ? 5.497 2.072 4.197 1.00 84.25 81 THR A N 1
ATOM 639 C CA . THR A 1 81 ? 5.258 2.320 2.766 1.00 84.25 81 THR A CA 1
ATOM 640 C C . THR A 1 81 ? 4.148 1.411 2.236 1.00 84.25 81 THR A C 1
ATOM 642 O O . THR A 1 81 ? 3.189 1.878 1.611 1.00 84.25 81 THR A O 1
ATOM 645 N N . THR A 1 82 ? 4.211 0.118 2.549 1.00 82.62 82 THR A N 1
ATOM 646 C CA . THR A 1 82 ? 3.179 -0.848 2.158 1.00 82.62 82 THR A CA 1
ATOM 647 C C . THR A 1 82 ? 1.840 -0.563 2.844 1.00 82.62 82 THR A C 1
ATOM 649 O O . THR A 1 82 ? 0.790 -0.681 2.208 1.00 82.62 82 THR A O 1
ATOM 652 N N . LEU A 1 83 ? 1.849 -0.133 4.110 1.00 85.19 83 LEU A N 1
ATOM 653 C CA . LEU A 1 83 ? 0.622 0.230 4.830 1.00 85.19 83 LEU A CA 1
ATOM 654 C C . LEU A 1 83 ? -0.104 1.415 4.189 1.00 85.19 83 LEU A C 1
ATOM 656 O O . LEU A 1 83 ? -1.314 1.337 3.968 1.00 85.19 83 LEU A O 1
ATOM 660 N N . TRP A 1 84 ? 0.609 2.488 3.850 1.00 87.38 84 TRP A N 1
ATOM 661 C CA . TRP A 1 84 ? 0.002 3.660 3.210 1.00 87.38 84 TRP A CA 1
ATOM 662 C C . TRP A 1 84 ? -0.523 3.367 1.810 1.00 87.38 84 TRP A C 1
ATOM 664 O O . TRP A 1 84 ? -1.593 3.852 1.437 1.00 87.38 84 TRP A O 1
ATOM 674 N N . ARG A 1 85 ? 0.169 2.511 1.058 1.00 85.31 85 ARG A N 1
ATOM 675 C CA . ARG A 1 85 ? -0.319 2.037 -0.241 1.00 85.31 85 ARG A CA 1
ATOM 676 C C . ARG A 1 85 ? -1.609 1.249 -0.129 1.00 85.31 85 ARG A C 1
ATOM 678 O O . ARG A 1 85 ? -2.546 1.509 -0.880 1.00 85.31 85 ARG A O 1
ATOM 685 N N . LEU A 1 86 ? -1.662 0.314 0.818 1.00 83.69 86 LEU A N 1
ATOM 686 C CA . LEU A 1 86 ? -2.874 -0.448 1.099 1.00 83.69 86 LEU A CA 1
ATOM 687 C C . LEU A 1 86 ? -4.015 0.481 1.496 1.00 83.69 86 LEU A C 1
ATOM 689 O O . LEU A 1 86 ? -5.120 0.337 0.985 1.00 83.69 86 LEU A O 1
ATOM 693 N N . TYR A 1 87 ? -3.746 1.463 2.354 1.00 86.00 87 TYR A N 1
ATOM 694 C CA . TYR A 1 87 ? -4.741 2.451 2.750 1.00 86.00 87 TYR A CA 1
ATOM 695 C C . TYR A 1 87 ? -5.326 3.200 1.548 1.00 86.00 87 TYR A C 1
ATOM 697 O O . TYR A 1 87 ? -6.546 3.216 1.382 1.00 86.00 87 TYR A O 1
ATOM 705 N N . TYR A 1 88 ? -4.477 3.748 0.678 1.00 84.56 88 TYR A N 1
ATOM 706 C CA . TYR A 1 88 ? -4.931 4.485 -0.502 1.00 84.56 88 TYR A CA 1
ATOM 707 C C . TYR A 1 88 ? -5.720 3.597 -1.477 1.00 84.56 88 TYR A C 1
ATOM 709 O O . TYR A 1 88 ? -6.777 3.986 -1.978 1.00 84.56 88 TYR A O 1
ATOM 717 N N . TYR A 1 89 ? -5.249 2.371 -1.711 1.00 83.75 89 TYR A N 1
ATOM 718 C CA . TYR A 1 89 ? -5.950 1.406 -2.555 1.00 83.75 89 TYR A CA 1
ATOM 719 C C . TYR A 1 89 ? -7.338 1.053 -1.997 1.00 83.75 89 TYR A C 1
ATOM 721 O O . TYR A 1 89 ? -8.336 1.089 -2.712 1.00 83.75 89 TYR A O 1
ATOM 729 N N . VAL A 1 90 ? -7.427 0.757 -0.699 1.00 84.88 90 VAL A N 1
ATOM 730 C CA . VAL A 1 90 ? -8.697 0.427 -0.038 1.00 84.88 90 VAL A CA 1
ATOM 731 C C . VAL A 1 90 ? -9.656 1.617 -0.096 1.00 84.88 90 VAL A C 1
ATOM 733 O O . VAL A 1 90 ? -10.843 1.436 -0.360 1.00 84.88 90 VAL A O 1
ATOM 736 N N . GLU A 1 91 ? -9.162 2.836 0.118 1.00 85.12 91 GLU A N 1
ATOM 737 C CA . GLU A 1 91 ? -9.976 4.051 0.052 1.00 85.12 91 GLU A CA 1
ATOM 738 C C . GLU A 1 91 ? -10.545 4.284 -1.356 1.00 85.12 91 GLU A C 1
ATOM 740 O O . GLU A 1 91 ? -11.741 4.541 -1.508 1.00 85.12 91 GLU A O 1
ATOM 745 N N . THR A 1 92 ? -9.715 4.148 -2.390 1.00 82.88 92 THR A N 1
ATOM 746 C CA . THR A 1 92 ? -10.137 4.321 -3.790 1.00 82.88 92 THR A CA 1
ATOM 747 C C . THR A 1 92 ? -11.112 3.231 -4.236 1.00 82.88 92 THR A C 1
ATOM 749 O O . THR A 1 92 ? -12.130 3.543 -4.854 1.00 82.88 92 THR A O 1
ATOM 752 N N . ALA A 1 93 ? -10.880 1.974 -3.852 1.00 80.50 93 ALA A N 1
ATOM 753 C CA . ALA A 1 93 ? -11.794 0.870 -4.139 1.00 80.50 93 ALA A CA 1
ATOM 754 C C . ALA A 1 93 ? -13.159 1.034 -3.441 1.00 80.50 93 ALA A C 1
ATOM 756 O O . ALA A 1 93 ? -14.201 0.739 -4.033 1.00 80.50 93 ALA A O 1
ATOM 757 N N . LEU A 1 94 ? -13.183 1.544 -2.203 1.00 81.25 94 LEU A N 1
ATOM 758 C CA . LEU A 1 94 ? -14.433 1.845 -1.495 1.00 81.25 94 LEU A CA 1
ATOM 759 C C . LEU A 1 94 ? -15.193 3.018 -2.127 1.00 81.25 94 LEU A C 1
ATOM 761 O O . LEU A 1 94 ? -16.414 2.933 -2.259 1.00 81.25 94 LEU A O 1
ATOM 765 N N . LYS A 1 95 ? -14.495 4.075 -2.561 1.00 81.12 95 LYS A N 1
ATOM 766 C CA . LYS A 1 95 ? -15.106 5.200 -3.291 1.00 81.12 95 LYS A CA 1
ATOM 767 C C . LYS A 1 95 ? -15.721 4.745 -4.616 1.00 81.12 95 LYS A C 1
ATOM 769 O O . LYS A 1 95 ? -16.893 5.003 -4.862 1.00 81.12 95 LYS A O 1
ATOM 774 N N . ALA A 1 96 ? -14.991 3.949 -5.399 1.00 77.62 96 ALA A N 1
ATOM 775 C CA . ALA A 1 96 ? -15.493 3.393 -6.656 1.00 77.62 96 ALA A CA 1
ATOM 776 C C . ALA A 1 96 ? -16.735 2.499 -6.466 1.00 77.62 96 ALA A C 1
ATOM 778 O O . ALA A 1 96 ? -17.614 2.463 -7.328 1.00 77.62 96 ALA A O 1
ATOM 779 N N . LYS A 1 97 ? -16.841 1.784 -5.337 1.00 72.50 97 LYS A N 1
ATOM 780 C CA . LYS A 1 97 ? -18.061 1.047 -4.972 1.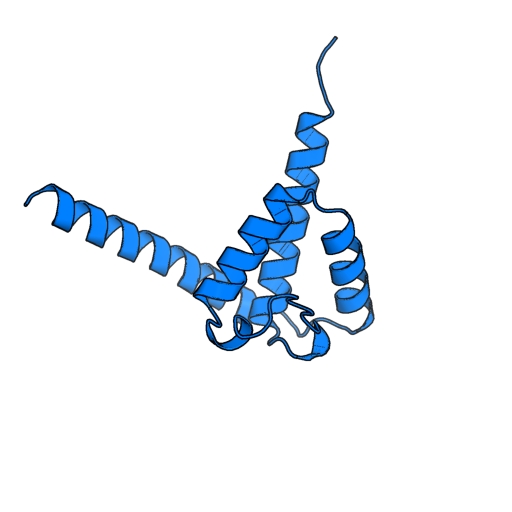00 72.50 97 LYS A CA 1
ATOM 781 C C . LYS A 1 97 ? -19.236 1.994 -4.715 1.00 72.50 97 LYS A C 1
ATOM 783 O O . LYS A 1 97 ? -20.345 1.691 -5.144 1.00 72.50 97 LYS A O 1
ATOM 788 N N . GLN A 1 98 ? -19.005 3.102 -4.017 1.00 67.19 98 GLN A N 1
ATOM 789 C CA . GLN A 1 98 ? -20.052 4.064 -3.673 1.00 67.19 98 GLN A CA 1
ATOM 790 C C . GLN A 1 98 ? -20.595 4.787 -4.914 1.00 67.19 98 GLN A C 1
ATOM 792 O O . GLN A 1 98 ? -21.811 4.895 -5.065 1.00 67.19 98 GLN A O 1
ATOM 797 N N . ASP A 1 99 ? -19.728 5.153 -5.858 1.00 62.56 99 ASP A N 1
ATOM 798 C CA . ASP A 1 99 ? -20.142 5.784 -7.119 1.00 62.56 99 ASP A CA 1
ATOM 799 C C . ASP A 1 99 ? -20.982 4.841 -7.999 1.00 62.56 99 ASP A C 1
ATOM 801 O O . ASP A 1 99 ? -21.935 5.271 -8.642 1.00 62.56 99 ASP A O 1
ATOM 805 N N . ARG A 1 100 ? -20.712 3.527 -7.973 1.00 57.50 100 ARG A N 1
ATOM 806 C CA . ARG A 1 100 ? -21.530 2.525 -8.688 1.00 57.50 100 ARG A CA 1
ATOM 807 C C . ARG A 1 100 ? -22.910 2.287 -8.068 1.00 57.50 100 ARG A C 1
ATOM 809 O O . ARG A 1 100 ? -23.769 1.720 -8.735 1.00 57.50 100 ARG A O 1
ATOM 816 N N . THR A 1 101 ? -23.131 2.690 -6.815 1.00 53.38 101 THR A N 1
ATOM 817 C CA . THR A 1 101 ? -24.449 2.593 -6.156 1.00 53.38 101 THR A CA 1
ATOM 818 C C . THR A 1 101 ? -25.355 3.798 -6.416 1.00 53.38 101 THR A C 1
ATOM 820 O O . THR A 1 101 ? -26.517 3.773 -6.020 1.00 53.38 101 THR A O 1
ATOM 823 N N . VAL A 1 102 ? -24.862 4.828 -7.113 1.00 49.50 102 VAL A N 1
ATOM 824 C CA . VAL A 1 102 ? -25.665 5.975 -7.555 1.00 49.50 102 VAL A CA 1
ATOM 825 C C . VAL A 1 102 ? -26.107 5.733 -9.001 1.00 49.50 102 VAL A C 1
ATOM 827 O O . VAL A 1 102 ? -25.444 6.137 -9.952 1.00 49.50 102 VAL A O 1
ATOM 830 N N . THR A 1 103 ? -27.219 5.022 -9.184 1.00 36.44 103 THR A N 1
ATOM 831 C CA . THR A 1 103 ? -27.933 4.974 -10.473 1.00 36.44 103 THR A CA 1
ATOM 832 C C . THR A 1 103 ? -28.853 6.205 -10.557 1.00 36.44 103 THR A C 1
ATOM 834 O O . THR A 1 103 ? -29.564 6.455 -9.581 1.00 36.44 103 THR A O 1
ATOM 837 N N . PRO A 1 104 ? -28.846 7.004 -11.645 1.00 42.50 104 PRO A N 1
ATOM 838 C CA . PRO A 1 104 ? -29.800 8.100 -11.804 1.00 42.50 104 PRO A CA 1
ATOM 839 C C . PRO A 1 104 ? -31.217 7.566 -12.105 1.00 42.50 104 PRO A C 1
ATOM 841 O O . PRO A 1 104 ? -31.325 6.445 -12.609 1.00 42.50 104 PRO A O 1
ATOM 844 N N . PRO A 1 105 ? -32.272 8.338 -11.768 1.00 46.00 105 PRO A N 1
ATOM 845 C CA . PRO A 1 105 ? -33.679 7.957 -11.932 1.00 46.00 105 PRO A CA 1
ATOM 846 C C . PRO A 1 105 ? -34.106 7.762 -13.391 1.00 46.00 105 PRO A C 1
ATOM 848 O O . PRO A 1 105 ? -33.516 8.419 -14.280 1.00 46.00 105 PRO A O 1
#

Radius of gyration: 16.26 Å; chains: 1; bounding box: 44×31×49 Å

Organism: Aegilops tauschii subsp. strangulata (NCBI:txid200361)